Protein AF-A0A6P0I538-F1 (afdb_monomer)

Sequence (90 aa):
MENNTTNNFPNVSFNEWNAELYESKHSFVSNLAIDLLELLSPQSGEKILDLGCGTGHLTYKITTKGAKVVGIDHAPTMIEQAHRCYPDIK

Nearest PDB structures (foldseek):
  3ccf-assembly1_A  TM=9.894E-01  e=1.328E-07  Trichormus variabilis ATCC 29413
  3l8d-assembly1_A-2  TM=7.961E-01  e=6.246E-04  Bacillus thuringiensis str. Al Hakam
  3cgg-assembly2_B  TM=6.466E-01  e=2.404E-04  Corynebacterium glutamicum ATCC 13032
  3ege-assembly1_A  TM=8.254E-01  e=2.282E-03  Trichormus variabilis ATCC 29413
  4rvd-assembly1_A  TM=6.159E-01  e=3.937E-03  Streptomyces argillaceus

Radius of gyration: 17.48 Å; Cα contacts (8 Å, |Δi|>4): 95; chains: 1; bounding box: 32×54×40 Å

Secondary structure (DSSP, 8-state):
-------------TT---HHHHHHTHHHHHHHHHHHHHHH---TT-EEEE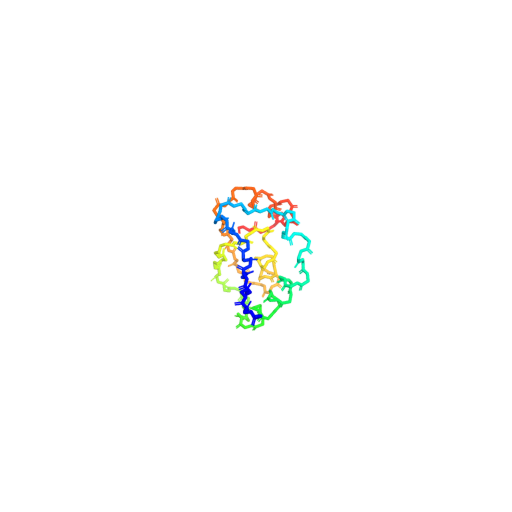ET-TTSHHHHHHHTTT-EEEEE-S-HHHHHHHHHH-TT--

Solvent-accessible surface area (backbone atoms only — not comparable to full-atom values): 5520 Å² total; per-residue (Å²): 142,82,90,81,87,76,82,82,71,81,85,75,69,95,81,71,89,53,68,69,61,53,63,76,45,43,72,64,56,51,52,54,49,51,58,49,49,63,72,63,56,66,44,66,73,40,79,48,78,36,80,66,30,48,56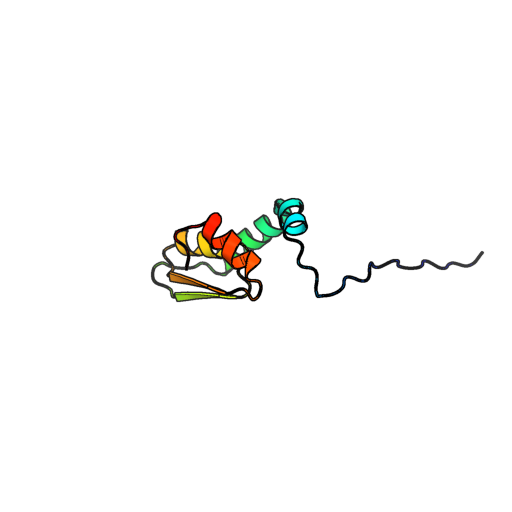,30,65,64,50,49,56,46,38,77,44,47,23,48,53,40,50,41,56,93,49,67,72,29,50,54,44,14,46,71,76,39,76,86,62,80

Foldseek 3Di:
DDDDDDPPDPPDDPPDPDVVVVVVCVVVVVVVLVVVCVVCVAAAAAEEEAEQCFLVPSVVVNVVRNYQYAYDHPDVVRVVNNCVVPVPGD

pLDDT: mean 77.47, std 22.51, range [36.97, 97.94]

Structure (mmCIF, N/CA/C/O backbone):
data_AF-A0A6P0I538-F1
#
_entry.id   AF-A0A6P0I538-F1
#
loop_
_atom_site.group_PDB
_atom_site.id
_atom_site.type_symbol
_atom_site.label_atom_id
_atom_site.label_alt_id
_atom_site.label_comp_id
_atom_site.label_asym_id
_atom_site.label_entity_id
_atom_site.label_seq_id
_atom_site.pdbx_PDB_ins_code
_atom_site.Cartn_x
_atom_site.C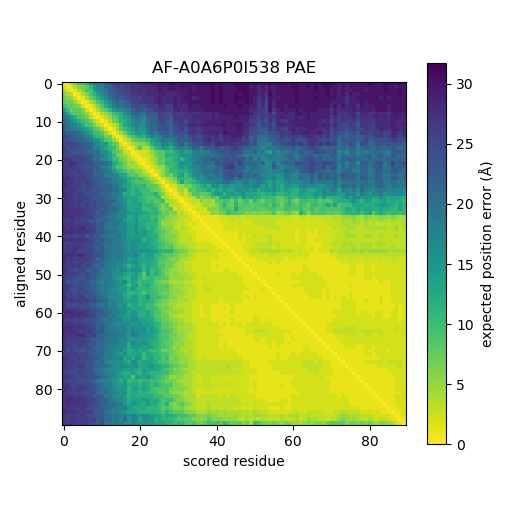artn_y
_atom_site.Cartn_z
_atom_site.occupancy
_atom_site.B_iso_or_equiv
_atom_site.auth_seq_id
_atom_site.auth_comp_id
_atom_site.auth_asym_id
_atom_site.auth_atom_id
_atom_site.pdbx_PDB_model_num
ATOM 1 N N . MET A 1 1 ? 23.784 -45.002 -25.555 1.00 44.72 1 MET A N 1
ATOM 2 C CA . MET A 1 1 ? 22.565 -44.220 -25.264 1.00 44.72 1 MET A CA 1
ATOM 3 C C . MET A 1 1 ? 22.783 -43.644 -23.881 1.00 44.72 1 MET A C 1
ATOM 5 O O . MET A 1 1 ? 22.628 -44.369 -22.911 1.00 44.72 1 MET A O 1
ATOM 9 N N . GLU A 1 2 ? 23.303 -42.421 -23.814 1.00 39.28 2 GLU A N 1
ATOM 10 C CA . GLU A 1 2 ? 23.677 -41.750 -22.565 1.00 39.28 2 GLU A CA 1
ATOM 11 C C . GLU A 1 2 ? 22.995 -40.386 -22.493 1.00 39.28 2 GLU A C 1
ATOM 13 O O . GLU A 1 2 ? 22.795 -39.709 -23.502 1.00 39.28 2 GLU A O 1
ATOM 18 N N . ASN A 1 3 ? 22.590 -40.056 -21.274 1.00 41.69 3 ASN A N 1
ATOM 19 C CA . ASN A 1 3 ? 21.657 -39.008 -20.902 1.00 41.69 3 ASN A CA 1
ATOM 20 C C . ASN A 1 3 ? 22.417 -37.694 -20.695 1.00 41.69 3 ASN A C 1
ATOM 22 O O . ASN A 1 3 ? 23.402 -37.692 -19.966 1.00 41.69 3 ASN A O 1
ATOM 26 N N . ASN A 1 4 ? 21.936 -36.577 -21.245 1.00 36.97 4 ASN A N 1
ATOM 27 C CA . ASN A 1 4 ? 22.357 -35.245 -20.803 1.00 36.97 4 ASN A CA 1
ATOM 28 C C . ASN A 1 4 ? 21.196 -34.253 -20.913 1.00 36.97 4 ASN A C 1
ATOM 30 O O . ASN A 1 4 ? 20.970 -33.614 -21.938 1.00 36.97 4 ASN A O 1
ATOM 34 N N . THR A 1 5 ? 20.450 -34.153 -19.817 1.00 43.69 5 THR A N 1
ATOM 35 C CA . THR A 1 5 ? 19.441 -33.126 -19.565 1.00 43.69 5 THR A CA 1
ATOM 36 C C . THR A 1 5 ? 20.158 -31.809 -19.273 1.00 43.69 5 THR A C 1
ATOM 38 O O . THR A 1 5 ? 20.604 -31.569 -18.152 1.00 43.69 5 THR A O 1
ATOM 41 N N . THR A 1 6 ? 20.304 -30.944 -20.274 1.00 43.41 6 THR A N 1
ATOM 42 C CA . THR A 1 6 ? 20.731 -29.560 -20.052 1.00 43.41 6 THR A CA 1
ATOM 43 C C . THR A 1 6 ? 19.553 -28.771 -19.483 1.00 43.41 6 THR A C 1
ATOM 45 O O . THR A 1 6 ? 18.618 -28.395 -20.185 1.00 43.41 6 THR A O 1
ATOM 48 N N . ASN A 1 7 ? 19.587 -28.543 -18.169 1.00 43.00 7 ASN A N 1
ATOM 49 C CA . ASN A 1 7 ? 18.680 -27.632 -17.479 1.00 43.00 7 ASN A CA 1
ATOM 50 C C . ASN A 1 7 ? 18.900 -26.207 -18.002 1.00 43.00 7 ASN A C 1
ATOM 52 O O . ASN A 1 7 ? 19.833 -25.518 -17.592 1.00 43.00 7 ASN A O 1
ATOM 56 N N . ASN A 1 8 ? 18.039 -25.775 -18.919 1.00 42.66 8 ASN A N 1
ATOM 57 C CA . ASN A 1 8 ? 18.025 -24.419 -19.444 1.00 42.66 8 ASN A CA 1
ATOM 58 C C . ASN A 1 8 ? 17.273 -23.501 -18.465 1.00 42.66 8 ASN A C 1
ATOM 60 O O . ASN A 1 8 ? 16.103 -23.182 -18.672 1.00 42.66 8 ASN A O 1
ATOM 64 N N . PHE A 1 9 ? 17.920 -23.126 -17.358 1.00 46.41 9 PHE A N 1
ATOM 65 C CA . PHE A 1 9 ? 17.420 -22.041 -16.515 1.00 46.41 9 PHE A CA 1
ATOM 66 C C . PHE A 1 9 ? 17.753 -20.705 -17.192 1.00 46.41 9 PHE A C 1
ATOM 68 O O . PHE A 1 9 ? 18.933 -20.441 -17.439 1.00 46.41 9 PHE A O 1
ATOM 75 N N . PRO A 1 10 ? 16.758 -19.859 -17.514 1.00 43.44 10 PRO A N 1
ATOM 76 C CA . PRO A 1 10 ? 17.031 -18.540 -18.061 1.00 43.44 10 PRO A CA 1
ATOM 77 C C . PRO A 1 10 ? 17.839 -17.731 -17.044 1.00 43.44 10 PRO A C 1
ATOM 79 O O . PRO A 1 10 ? 17.492 -17.652 -15.865 1.00 43.44 10 PRO A O 1
ATOM 82 N N . ASN A 1 11 ? 18.939 -17.153 -17.516 1.00 43.03 11 ASN A N 1
ATOM 83 C CA . ASN A 1 11 ? 19.795 -16.264 -16.747 1.00 43.03 11 ASN A CA 1
ATOM 84 C C . ASN A 1 11 ? 19.041 -14.941 -16.543 1.00 43.03 11 ASN A C 1
ATOM 86 O O . ASN A 1 11 ? 19.059 -14.065 -17.407 1.00 43.03 11 ASN A O 1
ATOM 90 N N . VAL A 1 12 ? 18.284 -14.843 -15.449 1.00 45.12 12 VAL A N 1
ATOM 91 C CA . VAL A 1 12 ? 17.555 -13.621 -15.104 1.00 45.12 12 VAL A CA 1
ATOM 92 C C . VAL A 1 12 ? 18.545 -12.647 -14.473 1.00 45.12 12 VAL A C 1
ATOM 94 O O . VAL A 1 12 ? 18.914 -12.767 -13.306 1.00 45.12 12 VAL A O 1
ATOM 97 N N . SER A 1 13 ? 18.991 -11.693 -15.287 1.00 37.59 13 SER A N 1
ATOM 98 C CA . SER A 1 13 ? 19.692 -10.487 -14.854 1.00 37.59 13 SER A CA 1
ATOM 99 C C . SER A 1 13 ? 18.850 -9.751 -13.805 1.00 37.59 13 SER A C 1
ATOM 101 O O . SER A 1 13 ? 17.685 -9.440 -14.039 1.00 37.59 13 SER A O 1
ATOM 103 N N . PHE A 1 14 ? 19.453 -9.451 -12.655 1.00 42.00 14 PHE A N 1
ATOM 104 C CA . PHE A 1 14 ? 18.831 -8.825 -11.478 1.00 42.00 14 PHE A CA 1
ATOM 105 C C . PHE A 1 14 ? 18.282 -7.394 -11.711 1.00 42.00 14 PHE A C 1
ATOM 107 O O . PHE A 1 14 ? 17.744 -6.795 -10.783 1.00 42.00 14 PHE A O 1
ATOM 114 N N . ASN A 1 15 ? 18.417 -6.840 -12.923 1.00 43.56 15 ASN A N 1
ATOM 115 C CA . ASN A 1 15 ? 18.261 -5.408 -13.203 1.00 43.56 15 ASN A CA 1
ATOM 116 C C . ASN A 1 15 ? 17.075 -5.011 -14.094 1.00 43.56 15 ASN A C 1
ATOM 118 O O . ASN A 1 15 ? 16.922 -3.827 -14.379 1.00 43.56 15 ASN A O 1
ATOM 122 N N . GLU A 1 16 ? 16.215 -5.934 -14.517 1.00 41.66 16 GLU A N 1
ATOM 123 C CA . GLU A 1 16 ? 15.096 -5.591 -15.408 1.00 41.66 16 GLU A CA 1
ATOM 124 C C . GLU A 1 16 ? 13.752 -5.878 -14.739 1.00 41.66 16 GLU A C 1
ATOM 126 O O . GLU A 1 16 ? 13.064 -6.860 -15.014 1.00 41.66 16 GLU A O 1
ATOM 131 N N . TRP A 1 17 ? 13.375 -4.985 -13.824 1.00 51.88 17 TRP A N 1
ATOM 132 C CA . TRP A 1 17 ? 12.022 -4.928 -13.281 1.00 51.88 17 TRP A CA 1
ATOM 133 C C . TRP A 1 17 ? 11.067 -4.429 -14.371 1.00 51.88 17 TRP A C 1
ATOM 135 O O . TRP A 1 17 ? 10.877 -3.230 -14.561 1.00 51.88 17 TRP A O 1
ATOM 145 N N . ASN A 1 18 ? 10.490 -5.366 -15.122 1.00 52.53 18 ASN A N 1
ATOM 146 C CA . ASN A 1 18 ? 9.502 -5.074 -16.152 1.00 52.53 18 ASN A CA 1
ATOM 147 C C . ASN A 1 18 ? 8.097 -4.972 -15.524 1.00 52.53 18 ASN A C 1
ATOM 149 O O . ASN A 1 18 ? 7.519 -5.977 -15.102 1.00 52.53 18 ASN A O 1
ATOM 153 N N . ALA A 1 19 ? 7.547 -3.755 -15.476 1.00 53.16 19 ALA A N 1
ATOM 154 C CA . ALA A 1 19 ? 6.206 -3.468 -14.956 1.00 53.16 19 ALA A CA 1
ATOM 155 C C . ALA A 1 19 ? 5.095 -4.238 -15.702 1.00 53.16 19 ALA A C 1
ATOM 157 O O . ALA A 1 19 ? 4.124 -4.681 -15.096 1.00 53.16 19 ALA A O 1
ATOM 158 N N . GLU A 1 20 ? 5.286 -4.497 -16.994 1.00 51.00 20 GLU A N 1
ATOM 159 C CA . GLU A 1 20 ? 4.366 -5.261 -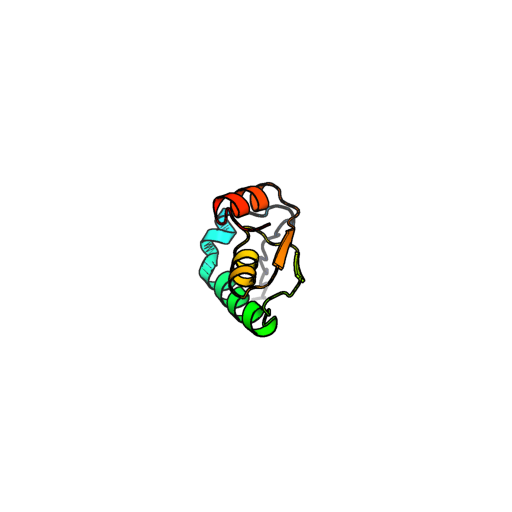17.844 1.00 51.00 20 GLU A CA 1
ATOM 160 C C . GLU A 1 20 ? 4.333 -6.756 -17.450 1.00 51.00 20 GLU A C 1
ATOM 162 O O . GLU A 1 20 ? 3.303 -7.435 -17.520 1.00 51.00 20 GLU A O 1
ATOM 167 N N . LEU A 1 21 ? 5.456 -7.277 -16.939 1.00 51.09 21 LEU A N 1
ATOM 168 C CA . LEU A 1 21 ? 5.538 -8.635 -16.390 1.00 51.09 21 LEU A CA 1
ATOM 169 C C . LEU A 1 21 ? 4.837 -8.749 -15.022 1.00 51.09 21 LEU A C 1
ATOM 171 O O . LEU A 1 21 ? 4.329 -9.817 -14.679 1.00 51.09 21 LEU A O 1
ATOM 175 N N . TYR A 1 22 ? 4.785 -7.654 -14.257 1.00 50.94 22 TYR A N 1
ATOM 176 C CA . TYR A 1 22 ? 4.019 -7.555 -13.009 1.00 50.94 22 TYR A CA 1
ATOM 177 C C . TYR A 1 22 ? 2.510 -7.548 -13.270 1.00 50.94 22 TYR A C 1
ATOM 179 O O . TYR A 1 22 ? 1.766 -8.257 -12.591 1.00 50.94 22 TYR A O 1
ATOM 187 N N . GLU A 1 23 ? 2.076 -6.810 -14.291 1.00 51.84 23 GLU A N 1
ATOM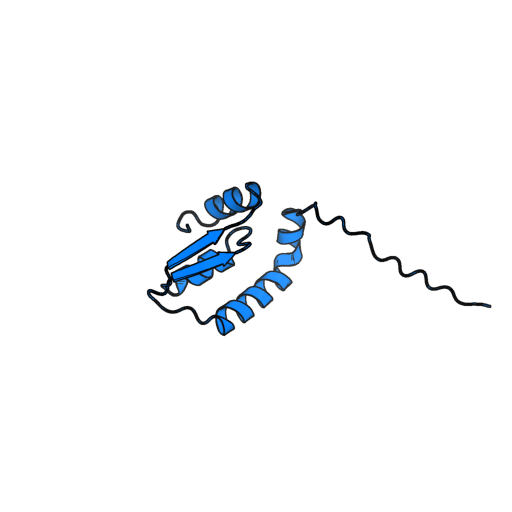 188 C CA . GLU A 1 23 ? 0.674 -6.736 -14.712 1.00 51.84 23 GLU A CA 1
ATOM 189 C C . GLU A 1 23 ? 0.174 -8.107 -15.222 1.00 51.84 23 GLU A C 1
ATOM 191 O O . GLU A 1 23 ? -0.884 -8.600 -14.841 1.00 51.84 23 GLU A O 1
ATOM 196 N N . SER A 1 24 ? 0.978 -8.834 -16.005 1.00 52.62 24 SER A N 1
ATOM 197 C CA . SER A 1 24 ? 0.566 -10.153 -16.528 1.00 52.62 24 SER A CA 1
ATOM 198 C C . SER A 1 24 ? 0.514 -11.285 -15.484 1.00 52.62 24 SER A C 1
ATOM 200 O O . SER A 1 24 ? -0.170 -12.287 -15.703 1.00 52.62 24 SER A O 1
ATOM 202 N N . LYS A 1 25 ? 1.180 -11.142 -14.327 1.00 52.19 25 LYS A N 1
ATOM 203 C CA . LYS A 1 25 ? 1.183 -12.130 -13.223 1.00 52.19 25 LYS A CA 1
ATOM 204 C C . LYS A 1 25 ? 0.277 -11.753 -12.043 1.00 52.19 25 LYS A C 1
ATOM 206 O O . LYS A 1 25 ? 0.437 -12.303 -10.948 1.00 52.19 25 LYS A O 1
ATOM 211 N N . HIS A 1 26 ? -0.696 -10.865 -12.261 1.00 51.97 26 HIS A N 1
ATOM 212 C CA . HIS A 1 26 ? -1.579 -10.322 -11.223 1.00 51.97 26 HIS A CA 1
ATOM 213 C C . HIS A 1 26 ? -2.173 -11.363 -10.261 1.00 51.97 26 HIS A C 1
ATOM 215 O O . HIS A 1 26 ? -2.186 -11.126 -9.058 1.00 51.97 26 HIS A O 1
ATOM 221 N N . SER A 1 27 ? -2.604 -12.536 -10.737 1.00 50.44 27 SER A N 1
ATOM 222 C CA . SER A 1 27 ? -3.250 -13.540 -9.875 1.00 50.44 27 SER A CA 1
ATOM 223 C C . SER A 1 27 ? -2.329 -14.111 -8.789 1.00 50.44 27 SER A C 1
ATOM 225 O O . SER A 1 27 ? -2.773 -14.326 -7.662 1.00 50.44 27 SER A O 1
ATOM 227 N N . PHE A 1 28 ? -1.043 -14.315 -9.086 1.00 52.59 28 PHE A N 1
ATOM 228 C CA . PHE A 1 28 ? -0.086 -14.861 -8.119 1.00 52.59 28 PHE A CA 1
ATOM 229 C C . PHE A 1 28 ? 0.294 -13.826 -7.050 1.00 52.59 28 PHE A C 1
ATOM 231 O O . PHE A 1 28 ? 0.335 -14.141 -5.862 1.00 52.59 28 PHE A O 1
ATOM 238 N N . VAL A 1 29 ? 0.509 -12.573 -7.461 1.00 58.00 29 VAL A N 1
ATOM 239 C CA . VAL A 1 29 ? 0.878 -11.479 -6.548 1.00 58.00 2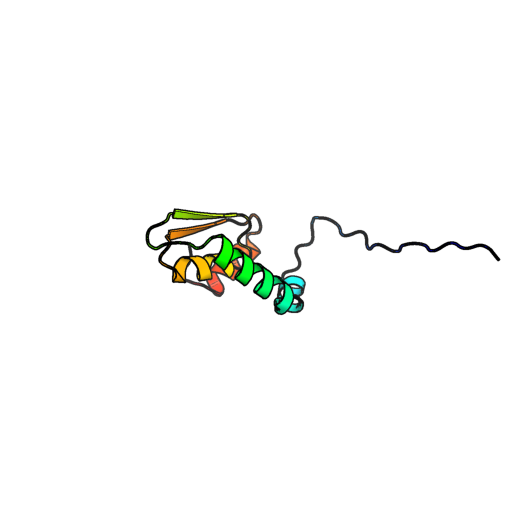9 VAL A CA 1
ATOM 240 C C . VAL A 1 29 ? -0.308 -11.062 -5.677 1.00 58.00 29 VAL A C 1
ATOM 242 O O . VAL A 1 29 ? -0.137 -10.793 -4.490 1.00 58.00 29 VAL A O 1
ATOM 245 N N . SER A 1 30 ? -1.526 -11.046 -6.226 1.00 60.62 30 SER A N 1
ATOM 246 C CA . SER A 1 30 ? -2.722 -10.685 -5.463 1.00 60.62 30 SER A CA 1
ATOM 247 C C . SER A 1 30 ? -3.050 -11.685 -4.356 1.00 60.62 30 SER A C 1
ATOM 249 O O . SER A 1 30 ? -3.407 -11.241 -3.268 1.00 60.62 30 SER A O 1
ATOM 251 N N . ASN A 1 31 ? -2.898 -12.993 -4.596 1.00 61.19 31 ASN A N 1
ATOM 252 C CA . ASN A 1 31 ? -3.133 -14.010 -3.564 1.00 61.19 31 ASN A CA 1
ATOM 253 C C . ASN A 1 31 ? -2.100 -13.909 -2.437 1.00 61.19 31 ASN A C 1
ATOM 255 O O . ASN A 1 31 ? -2.479 -13.816 -1.275 1.00 61.19 31 ASN A O 1
ATOM 259 N N . LEU A 1 32 ? -0.813 -13.788 -2.777 1.00 66.00 32 LEU A N 1
ATOM 260 C CA . LEU A 1 32 ? 0.238 -13.576 -1.779 1.00 66.00 32 LEU A CA 1
ATOM 261 C C . LEU A 1 32 ? 0.004 -12.300 -0.950 1.00 66.00 32 LEU A C 1
ATOM 263 O O . LEU A 1 32 ? 0.237 -12.282 0.255 1.00 66.00 32 LEU A O 1
ATOM 267 N N . ALA A 1 33 ? -0.482 -11.229 -1.583 1.00 67.31 33 ALA A N 1
ATOM 268 C CA . ALA A 1 33 ? -0.804 -9.983 -0.894 1.00 67.31 33 ALA A CA 1
ATOM 269 C C . ALA A 1 33 ? -2.019 -10.104 0.044 1.00 67.31 33 ALA A C 1
ATOM 271 O O . ALA A 1 33 ? -2.087 -9.375 1.032 1.00 67.31 33 ALA A O 1
ATOM 272 N N . ILE A 1 34 ? -2.983 -10.984 -0.254 1.00 73.44 34 ILE A N 1
ATOM 273 C CA . ILE A 1 34 ? -4.106 -11.282 0.649 1.00 73.44 34 ILE A CA 1
ATOM 274 C C . ILE A 1 34 ? -3.582 -12.022 1.880 1.00 73.44 34 ILE A C 1
ATOM 276 O O . ILE A 1 34 ? -3.810 -11.555 2.995 1.00 73.44 34 ILE A O 1
ATOM 280 N N . ASP A 1 35 ? -2.798 -13.081 1.674 1.00 79.75 35 ASP A N 1
ATOM 281 C CA . ASP A 1 35 ? -2.223 -13.884 2.758 1.00 79.75 35 ASP A CA 1
ATOM 282 C C . ASP A 1 35 ? -1.337 -13.033 3.684 1.00 79.75 35 ASP A C 1
ATOM 284 O O . ASP A 1 35 ? -1.397 -13.136 4.911 1.00 79.75 35 ASP A O 1
ATOM 288 N N . LEU A 1 36 ? -0.542 -12.125 3.108 1.00 86.75 36 LEU A N 1
ATOM 289 C CA . LEU A 1 36 ? 0.306 -11.217 3.878 1.00 86.75 36 LEU A CA 1
ATOM 290 C C . LEU A 1 36 ? -0.507 -10.195 4.681 1.00 86.75 36 LEU A C 1
ATOM 292 O O . LEU A 1 36 ? -0.140 -9.884 5.812 1.00 86.75 36 LEU A O 1
ATOM 296 N N . LEU A 1 37 ? -1.601 -9.666 4.126 1.00 89.56 37 LEU A N 1
ATOM 297 C CA . LEU A 1 37 ? -2.441 -8.702 4.838 1.00 89.56 37 LEU A CA 1
ATOM 298 C C . LEU A 1 37 ? -3.158 -9.349 6.029 1.00 89.56 37 LEU A C 1
ATOM 300 O O . LEU A 1 37 ? -3.311 -8.703 7.065 1.00 89.56 37 LEU A O 1
ATOM 304 N N . GLU A 1 38 ? -3.574 -10.610 5.897 1.00 90.69 38 GLU A N 1
ATOM 305 C CA . GLU A 1 38 ? -4.142 -11.384 7.005 1.00 90.69 38 GLU A CA 1
ATOM 306 C C . GLU A 1 38 ? -3.106 -11.648 8.100 1.00 90.69 38 GLU A C 1
ATOM 308 O O . GLU A 1 38 ? -3.402 -11.444 9.276 1.00 90.69 38 GLU A O 1
ATOM 313 N N . LEU A 1 39 ? -1.880 -12.026 7.724 1.00 93.38 39 LEU A N 1
ATOM 314 C CA . LEU A 1 39 ? -0.794 -12.244 8.680 1.00 93.38 39 LEU A CA 1
ATOM 315 C C . LEU A 1 39 ? -0.380 -10.952 9.397 1.00 93.38 39 LEU A C 1
ATOM 317 O O . LEU A 1 39 ? -0.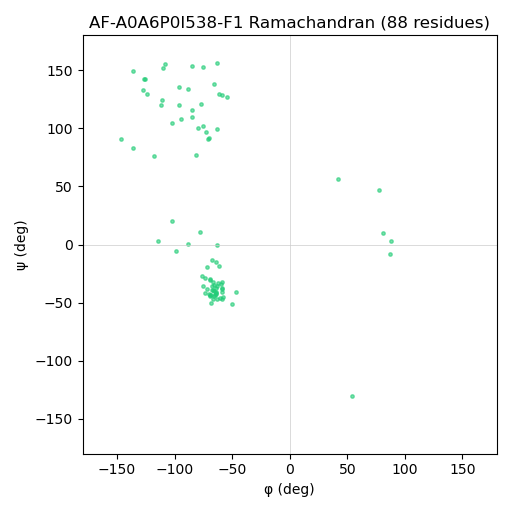160 -10.961 10.607 1.00 93.38 39 LEU A O 1
ATOM 321 N N . LEU A 1 40 ? -0.267 -9.849 8.652 1.00 94.81 40 LEU A N 1
ATOM 322 C CA . LEU A 1 40 ? 0.079 -8.535 9.192 1.00 94.81 40 LEU A CA 1
ATOM 323 C C . LEU A 1 40 ? -1.015 -8.009 10.129 1.00 94.81 40 LEU A C 1
ATOM 325 O O . LEU A 1 40 ? -0.695 -7.344 11.107 1.00 94.81 40 LEU A O 1
ATOM 329 N N . SER A 1 41 ? -2.286 -8.303 9.823 1.00 95.69 41 SER A N 1
ATOM 330 C CA . SER A 1 41 ? -3.475 -7.880 10.576 1.00 95.69 41 SER A CA 1
ATOM 331 C C . SER A 1 41 ? -3.402 -6.415 11.049 1.00 95.69 41 SER A C 1
ATOM 333 O O . SER A 1 41 ? -3.494 -6.143 12.249 1.00 95.69 41 SER A O 1
ATOM 335 N N . PRO A 1 42 ? -3.208 -5.450 10.129 1.00 96.19 42 PRO A N 1
ATOM 336 C CA . PRO A 1 42 ? -2.954 -4.066 10.505 1.00 96.19 42 PRO A CA 1
ATOM 337 C C . PRO A 1 42 ? -4.172 -3.445 11.190 1.00 96.19 42 PRO A C 1
ATOM 339 O O . PRO A 1 42 ? -5.315 -3.627 10.759 1.00 96.19 42 PRO A O 1
ATOM 342 N N . GLN A 1 43 ? -3.911 -2.686 12.249 1.00 96.38 43 GLN A N 1
ATOM 343 C CA . GLN A 1 43 ? -4.927 -2.082 13.099 1.00 96.38 43 GLN A CA 1
ATOM 344 C C . GLN A 1 43 ? -5.009 -0.567 12.904 1.00 96.38 43 GLN A C 1
ATOM 346 O O . GLN A 1 43 ? -4.054 0.119 12.525 1.00 96.38 43 GLN A O 1
ATOM 351 N N . SER A 1 44 ? -6.183 -0.020 13.215 1.00 96.94 44 SER A N 1
ATOM 352 C CA . SER A 1 44 ? -6.413 1.419 13.139 1.00 96.94 44 SER A CA 1
ATOM 353 C C . SER A 1 44 ? -5.445 2.189 14.040 1.00 96.94 44 SER A C 1
ATOM 355 O O . SER A 1 44 ? -5.337 1.924 15.236 1.00 96.94 44 SER A O 1
ATOM 357 N N . GLY A 1 45 ? -4.778 3.195 13.474 1.00 94.38 45 GLY A N 1
ATOM 358 C CA . GLY A 1 45 ? -3.835 4.055 14.190 1.00 94.38 45 GLY A CA 1
ATOM 359 C C . GLY A 1 45 ? -2.392 3.544 14.253 1.00 94.38 45 GLY A C 1
ATOM 360 O O . GLY A 1 45 ? -1.516 4.323 14.642 1.00 94.38 45 GLY A O 1
ATOM 361 N N . GLU A 1 46 ? -2.119 2.308 13.824 1.00 97.69 46 GLU A N 1
ATOM 362 C CA . GLU A 1 46 ? -0.748 1.809 13.690 1.00 97.69 46 GLU A CA 1
ATOM 363 C C . GLU A 1 46 ? 0.044 2.601 12.650 1.00 97.69 46 GLU A C 1
ATOM 365 O O . GLU A 1 46 ? -0.516 3.226 11.747 1.00 97.69 46 GLU A O 1
ATOM 370 N N . LYS A 1 47 ? 1.371 2.585 12.794 1.00 97.94 47 LYS A N 1
ATOM 371 C CA . LYS A 1 47 ? 2.303 3.168 11.828 1.00 97.94 47 LYS A CA 1
ATOM 372 C C . LYS A 1 47 ? 3.088 2.045 11.173 1.00 97.94 47 LYS A C 1
ATOM 374 O O . LYS A 1 47 ? 3.784 1.317 11.874 1.00 97.94 47 LYS A O 1
ATOM 379 N N . ILE A 1 48 ? 2.981 1.927 9.857 1.00 97.56 48 ILE A N 1
ATOM 380 C CA . ILE A 1 48 ? 3.558 0.821 9.088 1.00 97.56 48 ILE A CA 1
ATOM 381 C C . ILE A 1 48 ? 4.447 1.387 7.979 1.00 97.56 48 ILE A C 1
ATOM 383 O O . ILE A 1 48 ? 4.137 2.420 7.388 1.00 97.56 48 ILE A O 1
ATOM 387 N N . LEU A 1 49 ? 5.563 0.714 7.713 1.00 97.81 49 LEU A N 1
ATOM 388 C CA . LEU A 1 49 ? 6.438 0.982 6.575 1.00 97.81 49 LEU A CA 1
ATOM 389 C C . LEU A 1 49 ? 6.340 -0.197 5.604 1.00 97.81 49 LEU A C 1
ATOM 391 O O . LEU A 1 49 ? 6.592 -1.331 6.005 1.00 97.81 49 LEU A O 1
ATOM 395 N N . ASP A 1 50 ? 5.997 0.083 4.352 1.00 96.81 50 ASP A N 1
ATOM 396 C CA . ASP A 1 50 ? 5.962 -0.891 3.261 1.00 96.81 50 ASP A CA 1
ATOM 397 C C . ASP A 1 50 ? 7.218 -0.716 2.392 1.00 96.81 50 ASP A C 1
ATOM 399 O O . ASP A 1 50 ? 7.357 0.275 1.670 1.00 96.81 50 ASP A O 1
ATOM 403 N N . LEU A 1 51 ? 8.181 -1.628 2.543 1.00 96.94 51 LEU A N 1
ATOM 404 C CA . LEU A 1 51 ? 9.489 -1.554 1.892 1.00 96.94 51 LEU A CA 1
ATOM 405 C C . LEU A 1 51 ? 9.495 -2.395 0.610 1.00 96.94 51 LEU A C 1
ATOM 407 O O . LEU A 1 51 ? 9.331 -3.611 0.667 1.00 96.94 51 LEU A O 1
ATOM 411 N N . GLY A 1 52 ? 9.757 -1.753 -0.527 1.00 95.19 52 GLY A N 1
ATOM 412 C CA . GLY A 1 52 ? 9.544 -2.340 -1.850 1.00 95.19 52 GLY A CA 1
ATOM 413 C C . GLY A 1 52 ? 8.066 -2.313 -2.236 1.00 95.19 52 GLY A C 1
ATOM 414 O O . GLY A 1 52 ? 7.516 -3.334 -2.646 1.00 95.19 52 GLY A O 1
ATOM 415 N N . CYS A 1 53 ? 7.409 -1.162 -2.050 1.00 95.06 53 CYS A N 1
ATOM 416 C CA . CYS A 1 53 ? 5.959 -1.038 -2.204 1.00 95.06 53 CYS A CA 1
ATOM 417 C C . CYS A 1 53 ? 5.462 -1.211 -3.654 1.00 95.06 53 CYS A C 1
ATOM 419 O O . CYS A 1 53 ? 4.256 -1.386 -3.878 1.00 95.06 53 CYS A O 1
ATOM 421 N N . GLY A 1 54 ? 6.361 -1.174 -4.647 1.00 94.75 54 GLY A N 1
ATOM 422 C CA . GLY A 1 54 ? 6.022 -1.291 -6.060 1.00 94.75 54 GLY A CA 1
ATOM 423 C C . GLY A 1 54 ? 4.972 -0.259 -6.472 1.00 94.75 54 GLY A C 1
ATOM 424 O O . GLY A 1 54 ? 5.075 0.923 -6.160 1.00 94.75 54 GLY A O 1
ATOM 425 N N . THR A 1 55 ? 3.914 -0.710 -7.144 1.00 94.62 55 THR A N 1
ATOM 426 C CA . THR A 1 55 ? 2.805 0.158 -7.575 1.00 94.62 55 THR A CA 1
ATOM 427 C C . THR A 1 55 ? 1.816 0.507 -6.452 1.00 94.62 55 THR A C 1
ATOM 429 O O . THR A 1 55 ? 0.741 1.030 -6.729 1.00 94.62 55 THR A O 1
ATOM 432 N N . GLY A 1 56 ? 2.128 0.212 -5.184 1.00 94.12 56 GLY A N 1
ATOM 433 C CA . GLY A 1 56 ? 1.371 0.687 -4.018 1.00 94.12 56 GLY A CA 1
ATOM 434 C C . GLY A 1 56 ? 0.096 -0.094 -3.676 1.00 94.12 56 GLY A C 1
ATOM 435 O O . GLY A 1 56 ? -0.682 0.341 -2.830 1.00 94.12 56 GLY A O 1
ATOM 436 N N . HIS A 1 57 ? -0.148 -1.255 -4.295 1.00 92.75 57 HIS A N 1
ATOM 437 C CA . HIS A 1 57 ? -1.383 -2.022 -4.070 1.00 92.75 57 HIS A CA 1
ATOM 438 C C . HIS A 1 57 ? -1.541 -2.517 -2.623 1.00 92.75 57 HIS A C 1
ATOM 440 O O . HIS A 1 57 ? -2.616 -2.385 -2.032 1.00 92.75 57 HIS A O 1
ATOM 446 N N . LEU A 1 58 ? -0.483 -3.095 -2.041 1.00 93.06 58 LEU A N 1
ATOM 447 C CA . LEU A 1 58 ? -0.510 -3.548 -0.648 1.00 93.06 58 LEU A CA 1
ATOM 448 C C . LEU A 1 58 ? -0.552 -2.353 0.309 1.00 93.06 58 LEU A C 1
ATOM 450 O O . LEU A 1 58 ? -1.371 -2.343 1.226 1.00 93.06 58 LEU A O 1
ATOM 454 N N . THR A 1 59 ? 0.248 -1.322 0.034 1.00 95.75 59 THR A N 1
ATOM 455 C CA . THR A 1 59 ? 0.248 -0.045 0.757 1.00 95.75 59 THR A CA 1
ATOM 456 C C . THR A 1 59 ? -1.170 0.521 0.877 1.00 95.75 59 THR A C 1
ATOM 458 O O . THR A 1 59 ? -1.647 0.774 1.981 1.00 95.75 59 THR A O 1
ATOM 461 N N . TYR A 1 60 ? -1.902 0.622 -0.237 1.00 95.44 60 TYR A N 1
ATOM 462 C CA . TYR A 1 60 ? -3.300 1.051 -0.244 1.00 95.44 60 TYR A CA 1
ATOM 463 C C . TYR A 1 60 ? -4.201 0.122 0.576 1.00 95.44 60 TYR A C 1
ATOM 465 O O . TYR A 1 60 ? -4.983 0.577 1.404 1.00 95.44 60 TYR A O 1
ATOM 473 N N . LYS A 1 61 ? -4.082 -1.200 0.425 1.00 93.62 61 LYS A N 1
ATOM 474 C CA . LYS A 1 61 ? -4.884 -2.133 1.232 1.00 93.62 61 LYS A CA 1
ATOM 475 C C . LYS A 1 61 ? -4.654 -1.951 2.735 1.00 93.62 61 LYS A C 1
ATOM 477 O O . LYS A 1 61 ? -5.617 -2.015 3.497 1.00 93.62 61 LYS A O 1
ATOM 482 N N . ILE A 1 62 ? -3.424 -1.675 3.164 1.00 95.00 62 ILE A N 1
ATOM 483 C CA . ILE A 1 62 ? -3.100 -1.407 4.570 1.00 95.00 62 ILE A CA 1
ATOM 484 C C . ILE A 1 62 ? -3.801 -0.126 5.059 1.00 95.00 62 ILE A C 1
ATOM 486 O O . ILE A 1 62 ? -4.367 -0.136 6.155 1.00 95.00 62 ILE A O 1
ATOM 490 N N . THR A 1 63 ? -3.864 0.945 4.253 1.00 94.94 63 THR A N 1
ATOM 491 C CA . THR A 1 63 ? -4.594 2.170 4.654 1.00 94.94 63 THR A CA 1
ATOM 492 C C . THR A 1 63 ? -6.084 1.925 4.844 1.00 94.94 63 THR A C 1
ATOM 494 O O . THR A 1 63 ? -6.676 2.474 5.773 1.00 94.94 63 THR A O 1
ATOM 497 N N . THR A 1 64 ? -6.697 1.049 4.037 1.00 93.62 64 THR A N 1
ATOM 498 C CA . THR A 1 64 ? -8.131 0.724 4.175 1.00 93.62 64 THR A CA 1
ATOM 499 C C . THR A 1 64 ? -8.477 0.049 5.507 1.00 93.62 64 THR A C 1
ATOM 501 O O . THR A 1 64 ? -9.646 0.008 5.888 1.00 93.62 64 THR A O 1
ATOM 504 N N . LYS A 1 65 ? -7.476 -0.447 6.252 1.00 95.25 65 LYS A N 1
ATOM 505 C CA . LYS A 1 65 ? -7.633 -0.994 7.611 1.00 95.25 65 LYS A CA 1
ATOM 506 C C . LYS A 1 65 ? -7.504 0.066 8.718 1.00 95.25 65 LYS A C 1
ATOM 508 O O . LYS A 1 65 ? -7.629 -0.256 9.895 1.00 95.25 65 LYS A O 1
ATOM 513 N N . GLY A 1 66 ? -7.285 1.334 8.357 1.00 94.56 66 GLY A N 1
ATOM 514 C CA . GLY A 1 66 ? -7.156 2.461 9.289 1.00 94.56 66 GLY A CA 1
ATOM 515 C C . GLY A 1 66 ? -5.732 2.704 9.799 1.00 94.56 66 GLY A C 1
ATOM 516 O O . GLY A 1 66 ? -5.519 3.589 10.633 1.00 94.56 66 GLY A O 1
ATOM 517 N N . ALA A 1 67 ? -4.751 1.935 9.322 1.00 96.81 67 ALA A N 1
ATOM 518 C CA . ALA A 1 67 ? -3.345 2.161 9.625 1.00 96.81 67 ALA A CA 1
ATOM 519 C C . ALA A 1 67 ? -2.794 3.366 8.840 1.00 96.81 67 ALA A C 1
ATOM 521 O O . ALA A 1 67 ? -3.253 3.703 7.747 1.00 96.81 67 ALA A O 1
ATOM 522 N N . LYS A 1 68 ? -1.770 4.015 9.396 1.00 96.81 68 LYS A N 1
ATOM 523 C CA . LYS A 1 68 ? -0.979 5.058 8.734 1.00 96.81 68 LYS A CA 1
ATOM 524 C C . LYS A 1 68 ? 0.251 4.401 8.124 1.00 96.81 68 LYS A C 1
ATOM 526 O O . LYS A 1 68 ? 1.161 4.013 8.851 1.00 96.81 68 LYS A O 1
ATOM 531 N N . VAL A 1 69 ? 0.282 4.284 6.806 1.00 96.94 69 VAL A N 1
ATOM 532 C CA . VAL A 1 69 ? 1.379 3.625 6.091 1.00 96.94 69 VAL A CA 1
ATOM 533 C C . VAL A 1 69 ? 2.210 4.634 5.303 1.00 96.94 69 VAL A C 1
ATOM 535 O O . VAL A 1 69 ? 1.691 5.674 4.894 1.00 96.94 69 VAL A O 1
ATOM 538 N N . VAL A 1 70 ? 3.486 4.314 5.115 1.00 97.62 70 VAL A N 1
ATOM 539 C CA . VAL A 1 70 ? 4.372 4.952 4.135 1.00 97.62 70 VAL A CA 1
ATOM 540 C C . VAL A 1 70 ? 4.945 3.856 3.242 1.00 97.62 70 VAL A C 1
ATOM 542 O O . VAL A 1 70 ? 5.446 2.859 3.767 1.00 97.62 70 VAL A O 1
ATOM 545 N N . GLY A 1 71 ? 4.862 4.027 1.925 1.00 97.19 71 GLY A N 1
ATOM 546 C CA . GLY A 1 71 ? 5.492 3.144 0.945 1.00 97.19 71 GLY A CA 1
ATOM 547 C C . GLY A 1 71 ? 6.841 3.685 0.471 1.00 97.19 71 GLY A C 1
ATOM 548 O O . GLY A 1 71 ? 6.970 4.868 0.173 1.00 97.19 71 GLY A O 1
ATOM 549 N N . ILE A 1 72 ? 7.857 2.825 0.378 1.00 97.88 72 ILE A N 1
ATOM 550 C CA . ILE A 1 72 ? 9.147 3.171 -0.233 1.00 97.88 72 ILE A CA 1
ATOM 551 C C . ILE A 1 72 ? 9.488 2.135 -1.292 1.00 97.88 72 ILE A C 1
ATOM 553 O O . ILE A 1 72 ? 9.453 0.936 -1.029 1.00 97.88 72 ILE A O 1
ATOM 557 N N . ASP A 1 73 ? 9.905 2.600 -2.462 1.00 97.31 73 ASP A N 1
ATOM 558 C CA . ASP A 1 73 ? 10.489 1.775 -3.510 1.00 97.31 73 ASP A CA 1
ATOM 559 C C . ASP A 1 73 ? 11.714 2.487 -4.093 1.00 97.31 73 ASP A C 1
ATOM 561 O O . ASP A 1 73 ? 11.789 3.718 -4.104 1.00 97.31 73 ASP A O 1
ATOM 565 N N . HIS A 1 74 ? 12.698 1.717 -4.549 1.00 96.62 74 HIS A N 1
ATOM 566 C CA . HIS A 1 74 ? 13.901 2.270 -5.165 1.00 96.62 74 HIS A CA 1
ATOM 567 C C . HIS A 1 74 ? 13.635 2.760 -6.596 1.00 96.62 74 HIS A C 1
ATOM 569 O O . HIS A 1 74 ? 14.334 3.652 -7.074 1.00 96.62 74 HIS A O 1
ATOM 575 N N . ALA A 1 75 ? 12.654 2.185 -7.298 1.00 95.12 75 ALA A N 1
ATOM 576 C CA . ALA A 1 75 ? 12.344 2.537 -8.676 1.00 95.12 75 ALA A CA 1
ATOM 577 C C . ALA A 1 75 ? 11.401 3.757 -8.741 1.00 95.12 75 ALA A C 1
ATOM 579 O O . ALA A 1 75 ? 10.231 3.645 -8.367 1.00 95.12 75 ALA A O 1
ATOM 580 N N . PRO A 1 76 ? 11.831 4.911 -9.294 1.00 95.75 76 PRO A N 1
ATOM 581 C CA . PRO A 1 76 ? 10.962 6.085 -9.414 1.00 95.75 76 PRO A CA 1
ATOM 582 C C . PRO A 1 76 ? 9.708 5.819 -10.253 1.00 95.75 76 PRO A C 1
ATOM 584 O O . PRO A 1 76 ? 8.634 6.320 -9.938 1.00 95.75 76 PRO A O 1
ATOM 587 N N . THR A 1 77 ? 9.820 4.969 -11.279 1.00 95.06 77 THR A N 1
ATOM 588 C CA . THR A 1 77 ? 8.694 4.557 -12.129 1.00 95.06 77 THR A CA 1
ATOM 589 C C . THR A 1 77 ? 7.609 3.805 -11.352 1.00 95.06 77 THR A C 1
ATOM 591 O O . THR A 1 77 ? 6.429 3.959 -11.662 1.00 95.06 77 THR A O 1
ATOM 594 N N . MET A 1 78 ? 7.979 3.037 -10.318 1.00 95.44 78 MET A N 1
ATOM 595 C CA . MET A 1 78 ? 7.020 2.364 -9.435 1.00 95.44 78 MET A CA 1
ATOM 596 C C . MET A 1 78 ? 6.264 3.374 -8.572 1.00 95.44 78 MET A C 1
ATOM 598 O O . MET A 1 78 ? 5.040 3.316 -8.508 1.00 95.44 78 MET A O 1
ATOM 602 N N . ILE A 1 79 ? 6.972 4.351 -7.996 1.00 96.44 79 ILE A N 1
ATOM 603 C CA . ILE A 1 79 ? 6.366 5.426 -7.196 1.00 96.44 79 ILE A CA 1
ATOM 604 C C . ILE A 1 79 ? 5.444 6.311 -8.04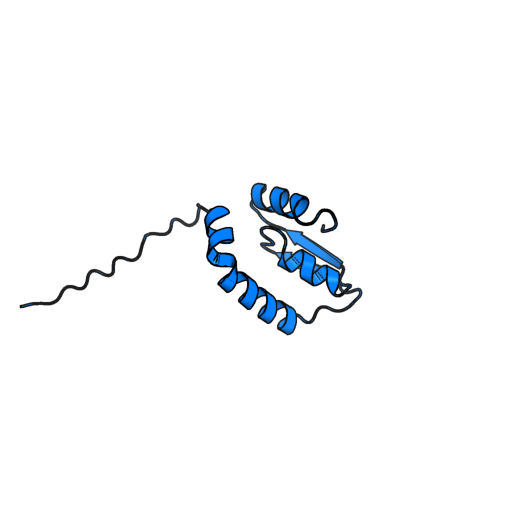4 1.00 96.44 79 ILE A C 1
ATOM 606 O O . ILE A 1 79 ? 4.338 6.643 -7.617 1.00 96.44 79 ILE A O 1
ATOM 610 N N . GLU A 1 80 ? 5.850 6.662 -9.266 1.00 95.81 80 GLU A N 1
ATOM 611 C CA . GLU A 1 80 ? 4.985 7.391 -10.198 1.00 95.81 80 GLU A CA 1
ATOM 612 C C . GLU A 1 80 ? 3.692 6.624 -10.481 1.00 95.81 80 GLU A C 1
ATOM 614 O O . GLU A 1 80 ? 2.608 7.209 -10.443 1.00 95.81 80 GLU A O 1
ATOM 619 N N . GLN A 1 81 ? 3.791 5.317 -10.734 1.00 94.25 81 GLN A N 1
ATOM 620 C CA . GLN A 1 81 ? 2.618 4.482 -10.958 1.00 94.25 81 GLN A CA 1
ATOM 621 C C . GLN A 1 81 ? 1.764 4.349 -9.692 1.00 94.25 81 GLN A C 1
ATOM 623 O O . GLN A 1 81 ? 0.541 4.432 -9.779 1.00 94.25 81 GLN A O 1
ATOM 628 N N . ALA A 1 82 ? 2.380 4.219 -8.515 1.00 95.62 82 ALA A N 1
ATOM 629 C CA . ALA A 1 82 ? 1.678 4.144 -7.239 1.00 95.62 82 ALA A CA 1
ATOM 630 C C . ALA A 1 82 ? 0.819 5.388 -6.985 1.00 95.62 82 ALA A C 1
ATOM 632 O O . ALA A 1 82 ? -0.369 5.256 -6.694 1.00 95.62 82 ALA A O 1
ATOM 633 N N . HIS A 1 83 ? 1.369 6.587 -7.196 1.00 95.62 83 HIS A N 1
ATOM 634 C CA . HIS A 1 83 ? 0.613 7.835 -7.069 1.00 95.62 83 HIS A CA 1
ATOM 635 C C . HIS A 1 83 ? -0.490 7.985 -8.126 1.00 95.62 83 HIS A C 1
ATOM 637 O O . HIS A 1 83 ? -1.532 8.573 -7.844 1.00 95.62 83 HIS A O 1
ATOM 643 N N . ARG A 1 84 ? -0.292 7.456 -9.343 1.00 94.75 84 ARG A N 1
ATOM 644 C CA . ARG A 1 84 ? -1.340 7.449 -10.381 1.00 94.75 84 ARG A CA 1
ATOM 645 C C . ARG A 1 84 ? -2.494 6.517 -10.017 1.00 94.75 84 ARG A C 1
ATOM 647 O O . ARG A 1 84 ? -3.648 6.887 -10.211 1.00 94.75 84 ARG A O 1
ATOM 654 N N . CYS A 1 85 ? -2.192 5.319 -9.517 1.00 91.44 85 CYS A N 1
ATOM 655 C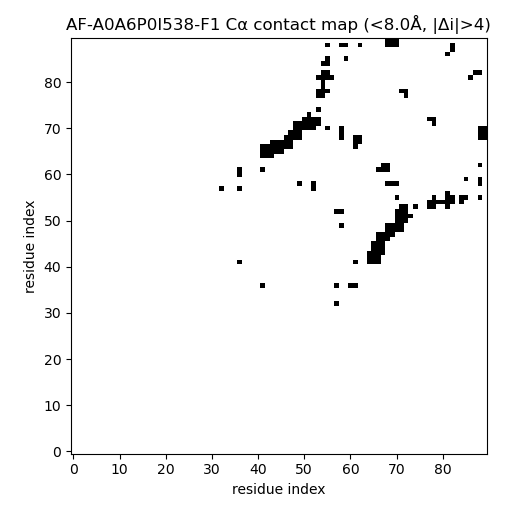 CA . CYS A 1 85 ? -3.194 4.319 -9.149 1.00 91.44 85 CYS A CA 1
ATOM 656 C C . CYS A 1 85 ? -3.911 4.656 -7.835 1.00 91.44 85 CYS A C 1
ATOM 658 O O . CYS A 1 85 ? -5.105 4.388 -7.707 1.00 91.44 85 CYS A O 1
ATOM 660 N N . TYR A 1 86 ? -3.196 5.244 -6.874 1.00 94.88 86 TYR A N 1
ATOM 661 C CA . TYR A 1 86 ? -3.684 5.519 -5.526 1.00 94.88 86 TYR A CA 1
ATOM 662 C C . TYR A 1 86 ? -3.265 6.936 -5.086 1.00 94.88 86 TYR A C 1
ATOM 664 O O . TYR A 1 86 ? -2.282 7.098 -4.370 1.00 94.88 86 TYR A O 1
ATOM 672 N N . PRO A 1 87 ? -4.003 7.990 -5.474 1.00 92.88 87 PRO A N 1
ATOM 673 C CA . PRO A 1 87 ? -3.603 9.378 -5.200 1.00 92.88 87 PRO A CA 1
ATOM 674 C C . PRO A 1 87 ? -3.488 9.750 -3.711 1.00 92.88 87 PRO A C 1
ATOM 676 O O . PRO A 1 87 ? -2.852 10.747 -3.375 1.00 92.88 87 PRO A O 1
ATOM 679 N N . ASP A 1 88 ? -4.104 8.960 -2.829 1.00 88.00 88 ASP A N 1
ATOM 680 C CA . ASP A 1 88 ? -4.215 9.250 -1.396 1.00 88.00 88 ASP A CA 1
ATOM 681 C C . ASP A 1 88 ? -3.177 8.519 -0.522 1.00 88.00 88 ASP A C 1
ATOM 683 O O . ASP A 1 88 ? -3.133 8.749 0.692 1.00 88.00 88 ASP A O 1
ATOM 687 N N . ILE A 1 89 ? -2.356 7.623 -1.092 1.00 89.88 89 ILE A N 1
ATOM 688 C CA . ILE A 1 89 ? -1.294 6.938 -0.331 1.00 89.88 89 ILE A CA 1
ATOM 689 C C . ILE A 1 89 ? -0.023 7.792 -0.269 1.00 89.88 89 ILE A C 1
ATOM 691 O O . ILE A 1 89 ? 0.206 8.646 -1.124 1.00 89.88 89 ILE A O 1
ATOM 695 N N . LYS A 1 90 ? 0.776 7.580 0.781 1.00 80.25 90 LYS A N 1
ATOM 696 C CA . LYS A 1 90 ? 2.021 8.307 1.055 1.00 80.25 90 LYS A CA 1
ATOM 697 C C . LYS A 1 90 ? 3.241 7.409 0.980 1.00 80.25 90 LYS A C 1
ATOM 699 O O . LYS A 1 90 ? 3.101 6.201 1.278 1.00 80.25 90 LYS A O 1
#

Mean predicted aligned error: 12.1 Å